Protein AF-A0A0L8I1D0-F1 (afdb_monomer_lite)

Organism: Octopus bimaculoides (NCBI:txid37653)

Sequence (151 aa):
MEKRKQIVTKGGGQFIADPHHHHHHTAEEMKKNVARKTAVYRTFSTTTKKIEIAPIEAIEECLGEVRGLATFYTRGRKYGTVEIRFSSEEDAINHSTELIRTQEWVLCQICCQSESRQSAARDRRGMAGGSSHARNGGRWKDSEDNRNEGS

Secondary structure (DSSP, 8-state):
-----PPP------------------HHHHHHHHHHTEEEEEEEETTT-SB----HHHHHHHHTTGGGTEEEEEE-SSTTEEEEEESSHHHHHHHHSS-EE-SSEEEEE-----GGGTSTTTTTSS-------------------------

Foldseek 3Di:
DDDDDDDDDDPPDPPPPPPPPPPPQDPVNVVVQQVLQKWKWFKAWPVVRAGDADDPVVVVVLCVVVVVQFPDWDFDPPRNMIMTGGPDSVSNVVCLPDWRDDPTIITHTPPPPDPVVVVVVPPPPPPPPDDDDDDDDDDDDDDDDDDDDDD

Radius of gyration: 33.74 Å; chains: 1; bounding box: 49×53×133 Å

Structure (mmCIF, N/CA/C/O backbone):
data_AF-A0A0L8I1D0-F1
#
_entry.id   AF-A0A0L8I1D0-F1
#
loop_
_atom_site.group_PDB
_atom_site.id
_atom_site.type_symbol
_atom_site.label_atom_id
_atom_site.label_alt_id
_atom_site.label_comp_id
_atom_site.label_asym_id
_atom_site.label_entity_id
_atom_site.label_seq_id
_atom_site.pdbx_PDB_ins_code
_atom_site.Cartn_x
_atom_site.Cartn_y
_atom_site.Cartn_z
_atom_site.occupancy
_atom_site.B_iso_or_equiv
_atom_site.auth_seq_id
_atom_site.auth_comp_id
_atom_site.auth_asym_id
_atom_site.auth_atom_id
_atom_site.pdbx_PDB_model_num
ATOM 1 N N . MET A 1 1 ? 31.106 -12.244 -85.790 1.00 50.91 1 MET A N 1
ATOM 2 C CA . MET A 1 1 ? 31.113 -13.021 -84.531 1.00 50.91 1 MET A CA 1
ATOM 3 C C . MET A 1 1 ? 31.725 -12.144 -83.453 1.00 50.91 1 MET A C 1
ATOM 5 O O . MET A 1 1 ? 32.926 -11.935 -83.491 1.00 50.91 1 MET A O 1
ATOM 9 N N . GLU A 1 2 ? 30.926 -11.598 -82.537 1.00 55.88 2 GLU A N 1
ATOM 10 C CA . GLU A 1 2 ? 31.425 -10.758 -81.441 1.00 55.88 2 GLU A CA 1
ATOM 11 C C . GLU A 1 2 ? 30.699 -11.157 -80.150 1.00 55.88 2 GLU A C 1
ATOM 13 O O . GLU A 1 2 ? 29.482 -11.030 -80.033 1.00 55.88 2 GLU A O 1
ATOM 18 N N . LYS A 1 3 ? 31.443 -11.757 -79.213 1.00 58.19 3 LYS A N 1
ATOM 19 C CA . LYS A 1 3 ? 30.936 -12.264 -77.932 1.00 58.19 3 LYS A CA 1
ATOM 20 C C . LYS A 1 3 ? 30.995 -11.144 -76.896 1.00 58.19 3 LYS A C 1
ATOM 22 O O . LYS A 1 3 ? 32.076 -10.832 -76.404 1.00 58.19 3 LYS A O 1
ATOM 27 N N . ARG A 1 4 ? 29.846 -10.586 -76.507 1.00 63.06 4 ARG A N 1
ATOM 28 C CA . ARG A 1 4 ? 29.747 -9.699 -75.337 1.00 63.06 4 ARG A CA 1
ATOM 29 C C . ARG A 1 4 ? 29.373 -10.520 -74.103 1.00 63.06 4 ARG A C 1
ATOM 31 O O . ARG A 1 4 ? 28.265 -11.034 -73.999 1.00 63.06 4 ARG A O 1
ATOM 38 N N . LYS A 1 5 ? 30.333 -10.661 -73.186 1.00 61.22 5 LYS A N 1
ATOM 39 C CA . LYS A 1 5 ? 30.125 -11.197 -71.835 1.00 61.22 5 LYS A CA 1
ATOM 40 C C . LYS A 1 5 ? 29.340 -10.161 -71.026 1.00 61.22 5 LYS A C 1
ATOM 42 O O . LYS A 1 5 ? 29.853 -9.070 -70.795 1.00 61.22 5 LYS A O 1
ATOM 47 N N . GLN A 1 6 ? 28.120 -10.490 -70.607 1.00 67.19 6 GLN A N 1
ATOM 48 C CA . GLN A 1 6 ? 27.425 -9.714 -69.582 1.00 67.19 6 GLN A CA 1
ATOM 49 C C . GLN A 1 6 ? 27.939 -10.113 -68.198 1.00 67.19 6 GLN A C 1
ATOM 51 O O . GLN A 1 6 ? 28.135 -11.288 -67.891 1.00 67.19 6 GLN A O 1
ATOM 56 N N . ILE A 1 7 ? 28.214 -9.086 -67.405 1.00 59.66 7 ILE A N 1
ATOM 57 C CA . ILE A 1 7 ? 28.841 -9.136 -66.092 1.00 59.66 7 ILE A CA 1
ATOM 58 C C . ILE A 1 7 ? 27.713 -9.286 -65.071 1.00 59.66 7 ILE A C 1
ATOM 60 O O . ILE A 1 7 ? 26.782 -8.486 -65.046 1.00 59.66 7 ILE A O 1
ATOM 64 N N . VAL A 1 8 ? 27.786 -10.334 -64.255 1.00 54.81 8 VAL A N 1
ATOM 65 C CA . VAL A 1 8 ? 26.891 -10.570 -63.119 1.00 54.81 8 VAL A CA 1
ATOM 66 C C . VAL A 1 8 ? 27.331 -9.676 -61.962 1.00 54.81 8 VAL A C 1
ATOM 68 O O . VAL A 1 8 ? 28.411 -9.876 -61.411 1.00 54.81 8 VAL A O 1
ATOM 71 N N . THR A 1 9 ? 26.488 -8.736 -61.545 1.00 54.56 9 THR A N 1
ATOM 72 C CA . THR A 1 9 ? 26.612 -8.039 -60.258 1.00 54.56 9 THR A CA 1
ATOM 73 C C . THR A 1 9 ? 25.552 -8.578 -59.303 1.00 54.56 9 THR A C 1
ATOM 75 O O . THR A 1 9 ? 24.390 -8.183 -59.327 1.00 54.56 9 THR A O 1
ATOM 78 N N . LYS A 1 10 ? 25.958 -9.530 -58.453 1.00 55.31 10 LYS A N 1
ATOM 79 C CA . LYS A 1 10 ? 25.182 -9.924 -57.272 1.00 55.31 10 LYS A CA 1
ATOM 80 C C . LYS A 1 10 ? 25.241 -8.764 -56.279 1.00 55.31 10 LYS A C 1
ATOM 82 O O . LYS A 1 10 ? 26.313 -8.466 -55.759 1.00 55.31 10 LYS A O 1
ATOM 87 N N . GLY A 1 11 ? 24.107 -8.106 -56.047 1.00 57.62 11 GLY A N 1
ATOM 88 C CA . GLY A 1 11 ? 23.955 -7.096 -55.004 1.00 57.62 11 GLY A CA 1
ATOM 89 C C . GLY A 1 11 ? 24.237 -7.708 -53.635 1.00 57.62 11 GLY A C 1
ATOM 90 O O . GLY A 1 11 ? 23.393 -8.399 -53.071 1.00 57.62 11 GLY A O 1
ATOM 91 N N . GLY A 1 12 ? 25.449 -7.484 -53.128 1.00 59.31 12 GLY A N 1
ATOM 92 C CA . GLY A 1 12 ? 25.845 -7.796 -51.762 1.00 59.31 12 GLY A CA 1
ATOM 93 C C . GLY A 1 12 ? 25.211 -6.795 -50.806 1.00 59.31 12 GLY A C 1
ATOM 94 O O . GLY A 1 12 ? 25.850 -5.826 -50.412 1.00 59.31 12 GLY A O 1
ATOM 95 N N . GLY A 1 13 ? 23.942 -7.018 -50.463 1.00 60.56 13 GLY A N 1
ATOM 96 C CA . GLY A 1 13 ? 23.318 -6.373 -49.315 1.00 60.56 13 GLY A CA 1
ATOM 97 C C . GLY A 1 13 ? 23.971 -6.908 -48.046 1.00 60.56 13 GLY A C 1
ATOM 98 O O . GLY A 1 13 ? 23.829 -8.085 -47.718 1.00 60.56 13 GLY A O 1
ATOM 99 N N . GLN A 1 14 ? 24.730 -6.058 -47.362 1.00 60.91 14 GLN A N 1
ATOM 100 C CA . GLN A 1 14 ? 25.330 -6.368 -46.072 1.00 60.91 14 GLN A CA 1
ATOM 101 C C . GLN A 1 14 ? 24.210 -6.397 -45.023 1.00 60.91 14 GLN A C 1
ATOM 103 O O . GLN A 1 14 ? 23.800 -5.363 -44.507 1.00 60.91 14 GLN A O 1
ATOM 108 N N . PHE A 1 15 ? 23.668 -7.587 -44.752 1.00 54.75 15 PHE A N 1
ATOM 109 C CA . PHE A 1 15 ? 22.784 -7.814 -43.613 1.00 54.75 15 PHE A CA 1
ATOM 110 C C . PHE A 1 15 ? 23.626 -7.706 -42.341 1.00 54.75 15 PHE A C 1
ATOM 112 O O . PHE A 1 15 ? 24.370 -8.622 -41.994 1.00 54.75 15 PHE A O 1
ATOM 119 N N . ILE A 1 16 ? 23.535 -6.564 -41.665 1.00 62.56 16 ILE A N 1
ATOM 120 C CA . ILE A 1 16 ? 23.986 -6.441 -40.283 1.00 62.56 16 ILE A CA 1
ATOM 121 C C . ILE A 1 16 ? 22.969 -7.239 -39.469 1.00 62.56 16 ILE A C 1
ATOM 123 O O . ILE A 1 16 ? 21.829 -6.815 -39.308 1.00 62.56 16 ILE A O 1
ATOM 127 N N . ALA A 1 17 ? 23.344 -8.451 -39.059 1.00 59.97 17 ALA A N 1
ATOM 128 C CA . ALA A 1 17 ? 22.550 -9.224 -38.119 1.00 59.97 17 ALA A CA 1
ATOM 129 C C . ALA A 1 17 ? 22.500 -8.429 -36.812 1.00 59.97 17 ALA A C 1
ATOM 131 O O . ALA A 1 17 ? 23.517 -8.306 -36.129 1.00 59.97 17 ALA A O 1
ATOM 132 N N . ASP A 1 18 ? 21.339 -7.841 -36.525 1.00 64.00 18 ASP A N 1
ATOM 133 C CA . ASP A 1 18 ? 21.066 -7.141 -35.277 1.00 64.00 18 ASP A CA 1
ATOM 134 C C . ASP A 1 18 ? 21.331 -8.135 -34.134 1.00 64.00 18 ASP A C 1
ATOM 136 O O . ASP A 1 18 ? 20.678 -9.187 -34.074 1.00 64.00 18 ASP A O 1
ATOM 140 N N . PRO A 1 19 ? 22.358 -7.915 -33.292 1.00 68.25 19 PRO A N 1
ATOM 141 C CA . PRO A 1 19 ? 22.671 -8.844 -32.228 1.00 68.25 19 PRO A CA 1
ATOM 142 C C . PRO A 1 19 ? 21.503 -8.807 -31.251 1.00 68.25 19 PRO A C 1
ATOM 144 O O . PRO A 1 19 ? 21.330 -7.832 -30.520 1.00 68.25 19 PRO A O 1
ATOM 147 N N . HIS A 1 20 ? 20.699 -9.872 -31.260 1.00 60.94 20 HIS A N 1
ATOM 148 C CA . HIS A 1 20 ? 19.636 -10.116 -30.297 1.00 60.94 20 HIS A CA 1
ATOM 149 C C . HIS A 1 20 ? 20.235 -10.072 -28.885 1.00 60.94 20 HIS A C 1
ATOM 151 O O . HIS A 1 20 ? 20.698 -11.080 -28.347 1.00 60.94 20 HIS A O 1
ATOM 157 N N . HIS A 1 21 ? 20.250 -8.881 -28.285 1.00 60.19 21 HIS A N 1
ATOM 158 C CA . HIS A 1 21 ? 20.575 -8.675 -26.886 1.00 60.19 21 HIS A CA 1
ATOM 159 C C . HIS A 1 21 ? 19.456 -9.323 -26.078 1.00 60.19 21 HIS A C 1
ATOM 161 O O . HIS A 1 21 ? 18.432 -8.706 -25.781 1.00 60.19 21 HIS A O 1
ATOM 167 N N . HIS A 1 22 ? 19.651 -10.591 -25.722 1.00 59.28 22 HIS A N 1
ATOM 168 C CA . HIS A 1 22 ? 18.933 -11.200 -24.619 1.00 59.28 22 HIS A CA 1
ATOM 169 C C . HIS A 1 22 ? 19.276 -10.389 -23.367 1.00 59.28 22 HIS A C 1
ATOM 171 O O . HIS A 1 22 ? 20.322 -10.591 -22.752 1.00 59.28 22 HIS A O 1
ATOM 177 N N . HIS A 1 23 ? 18.412 -9.433 -23.022 1.00 62.72 23 HIS A N 1
ATOM 178 C CA . HIS A 1 23 ? 18.453 -8.750 -21.738 1.00 62.72 23 HIS A CA 1
ATOM 179 C C . HIS A 1 23 ? 18.217 -9.803 -20.655 1.00 62.72 23 HIS A C 1
ATOM 181 O O . HIS A 1 23 ? 17.085 -10.150 -20.317 1.00 62.72 23 HIS A O 1
ATOM 187 N N . HIS A 1 24 ? 19.310 -10.355 -20.135 1.00 65.88 24 HIS A N 1
ATOM 188 C CA . HIS A 1 24 ? 19.301 -11.078 -18.879 1.00 65.88 24 HIS A CA 1
ATOM 189 C C . HIS A 1 24 ? 18.964 -10.065 -17.787 1.00 65.88 24 HIS A C 1
ATOM 191 O O . HIS A 1 24 ? 19.851 -9.407 -17.252 1.00 65.88 24 HIS A O 1
ATOM 197 N N . HIS A 1 25 ? 17.677 -9.924 -17.467 1.00 74.94 25 HIS A N 1
ATOM 198 C CA . HIS A 1 25 ? 17.281 -9.179 -16.282 1.00 74.94 25 HIS A CA 1
ATOM 199 C C . HIS A 1 25 ? 17.846 -9.890 -15.058 1.00 74.94 25 HIS A C 1
ATOM 201 O O . HIS A 1 25 ? 17.518 -11.042 -14.761 1.00 74.94 25 HIS A O 1
ATOM 207 N N . THR A 1 26 ? 18.726 -9.195 -14.355 1.00 85.25 26 THR A N 1
ATOM 208 C CA . THR A 1 26 ? 19.289 -9.673 -13.099 1.00 85.25 26 THR A CA 1
ATOM 209 C C . THR A 1 26 ? 18.198 -9.727 -12.025 1.00 85.25 26 THR A C 1
ATOM 211 O O . THR A 1 26 ? 17.205 -8.994 -12.061 1.00 85.25 26 THR A O 1
ATOM 214 N N . ALA A 1 27 ? 18.370 -10.587 -11.017 1.00 87.88 27 ALA A N 1
ATOM 215 C CA . ALA A 1 27 ? 17.416 -10.692 -9.908 1.00 87.88 27 ALA A CA 1
ATOM 216 C C . ALA A 1 27 ? 17.220 -9.354 -9.163 1.00 87.88 27 ALA A C 1
ATOM 218 O O . ALA A 1 27 ? 16.159 -9.099 -8.589 1.00 87.88 27 ALA A O 1
ATOM 219 N N . GLU A 1 28 ? 18.232 -8.485 -9.174 1.00 88.81 28 GLU A N 1
ATOM 220 C CA . GLU A 1 28 ? 18.168 -7.152 -8.576 1.00 88.81 28 GLU A CA 1
ATOM 221 C C . GLU A 1 28 ? 17.246 -6.203 -9.348 1.00 88.81 28 GLU A C 1
ATOM 223 O O . GLU A 1 28 ? 16.479 -5.458 -8.734 1.00 88.81 28 GLU A O 1
ATOM 228 N N . GLU A 1 29 ? 17.258 -6.256 -10.679 1.00 87.31 29 GLU A N 1
ATOM 229 C CA . GLU A 1 29 ? 16.350 -5.464 -11.513 1.00 87.31 29 GLU A CA 1
ATOM 230 C C . GLU A 1 29 ? 14.893 -5.872 -11.305 1.00 87.31 29 GLU A C 1
ATOM 232 O O . GLU A 1 29 ? 14.025 -5.009 -11.167 1.00 87.31 29 GLU A O 1
ATOM 237 N N . MET A 1 30 ? 14.621 -7.176 -11.188 1.00 88.12 30 MET A N 1
ATOM 238 C CA . MET A 1 30 ? 13.267 -7.665 -10.915 1.00 88.12 30 MET A CA 1
ATOM 239 C C . MET A 1 30 ? 12.742 -7.152 -9.569 1.00 88.12 30 MET A C 1
ATOM 241 O O . MET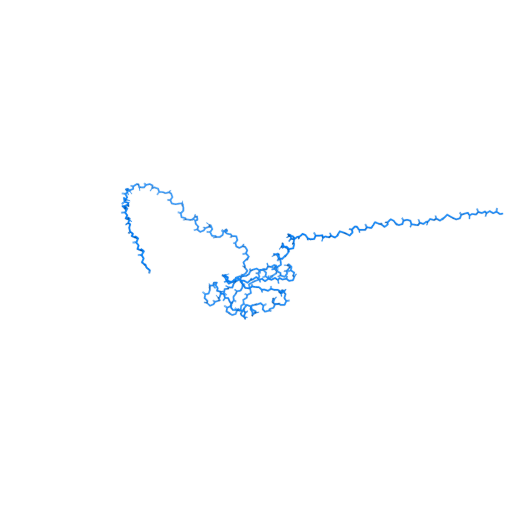 A 1 30 ? 11.601 -6.699 -9.485 1.00 88.12 30 MET A O 1
ATOM 245 N N . LYS A 1 31 ? 13.580 -7.151 -8.522 1.00 89.31 31 LYS A N 1
ATOM 246 C CA . LYS A 1 31 ? 13.208 -6.608 -7.204 1.00 89.31 31 LYS A CA 1
ATOM 247 C C . LYS A 1 31 ? 12.882 -5.118 -7.269 1.00 89.31 31 LYS A C 1
ATOM 249 O O . LYS A 1 31 ? 11.867 -4.696 -6.720 1.00 89.31 31 LYS A O 1
ATOM 254 N N . LYS A 1 32 ? 13.715 -4.329 -7.955 1.00 89.38 32 LYS A N 1
ATOM 255 C CA . LYS A 1 32 ? 13.482 -2.886 -8.135 1.00 89.38 32 LYS A CA 1
ATOM 256 C C . LYS A 1 32 ? 12.199 -2.622 -8.917 1.00 89.38 32 LYS A C 1
ATOM 258 O O . LYS A 1 32 ? 11.432 -1.745 -8.538 1.00 89.38 32 LYS A O 1
ATOM 263 N N . ASN A 1 33 ? 11.936 -3.406 -9.959 1.00 89.00 33 ASN A N 1
ATOM 264 C CA . ASN A 1 33 ? 10.716 -3.288 -10.750 1.00 89.00 33 ASN A CA 1
ATOM 265 C C . ASN A 1 33 ? 9.462 -3.575 -9.906 1.00 89.00 33 ASN A C 1
ATOM 267 O O . ASN A 1 33 ? 8.523 -2.787 -9.903 1.00 89.00 33 ASN A O 1
ATOM 271 N N . VAL A 1 34 ? 9.473 -4.650 -9.108 1.00 90.50 34 VAL A N 1
ATOM 272 C CA . VAL A 1 34 ? 8.362 -4.949 -8.187 1.00 90.50 34 VAL A CA 1
ATOM 273 C C . VAL A 1 34 ? 8.170 -3.821 -7.176 1.00 90.50 34 VAL A C 1
ATOM 275 O O . VAL A 1 34 ? 7.036 -3.413 -6.946 1.00 90.50 34 VAL A O 1
ATOM 278 N N . ALA A 1 35 ? 9.251 -3.282 -6.607 1.00 90.44 35 ALA A N 1
ATOM 279 C CA . ALA A 1 35 ? 9.164 -2.177 -5.657 1.00 90.44 35 ALA A CA 1
ATOM 280 C C . ALA A 1 35 ? 8.532 -0.918 -6.278 1.00 90.44 35 ALA A C 1
ATOM 282 O O . ALA A 1 35 ? 7.674 -0.311 -5.651 1.00 90.44 35 ALA A O 1
ATOM 283 N N . ARG A 1 36 ? 8.886 -0.566 -7.523 1.00 91.88 36 ARG A N 1
ATOM 284 C CA . ARG A 1 36 ? 8.308 0.588 -8.245 1.00 91.88 36 ARG A CA 1
ATOM 285 C C . ARG A 1 36 ? 6.821 0.418 -8.555 1.00 91.88 36 ARG A C 1
ATOM 287 O O . ARG A 1 36 ? 6.077 1.387 -8.543 1.00 91.88 36 ARG A O 1
ATOM 294 N N . LYS A 1 37 ? 6.387 -0.820 -8.789 1.00 94.94 37 LYS A N 1
ATOM 295 C CA . LYS A 1 37 ? 4.982 -1.177 -9.031 1.00 94.94 37 LYS A CA 1
ATOM 296 C C . LYS A 1 37 ? 4.181 -1.438 -7.754 1.00 94.94 37 LYS A C 1
ATOM 298 O O . LYS A 1 37 ? 3.014 -1.816 -7.837 1.00 94.94 37 LYS A O 1
ATOM 303 N N . THR A 1 38 ? 4.796 -1.315 -6.578 1.00 93.88 38 THR A N 1
ATOM 304 C CA . THR A 1 38 ? 4.132 -1.571 -5.297 1.00 93.88 38 THR A CA 1
ATOM 305 C C . THR A 1 38 ? 3.897 -0.256 -4.571 1.00 93.88 38 THR A C 1
ATOM 307 O O . THR A 1 38 ? 4.845 0.467 -4.279 1.00 93.88 38 THR A O 1
ATOM 310 N N . ALA A 1 39 ? 2.650 0.023 -4.205 1.00 92.50 39 ALA A N 1
ATOM 311 C CA . ALA A 1 39 ? 2.326 1.100 -3.281 1.00 92.50 39 ALA A CA 1
ATOM 312 C C . ALA A 1 39 ? 1.928 0.518 -1.923 1.00 92.50 39 ALA A C 1
ATOM 314 O O . ALA A 1 39 ? 1.195 -0.468 -1.831 1.00 92.50 39 ALA A O 1
ATOM 315 N N . VAL A 1 40 ? 2.434 1.129 -0.854 1.00 92.75 40 VAL A N 1
ATOM 316 C CA . VAL A 1 40 ? 2.141 0.721 0.521 1.00 92.75 40 VAL A CA 1
ATOM 317 C C . VAL A 1 40 ? 1.277 1.784 1.175 1.00 92.75 40 VAL A C 1
ATOM 319 O O . VAL A 1 40 ? 1.646 2.956 1.207 1.00 92.75 40 VAL A O 1
ATOM 322 N N . TYR A 1 41 ? 0.152 1.369 1.739 1.00 93.69 41 TYR A N 1
ATOM 323 C CA . TYR A 1 41 ? -0.811 2.223 2.421 1.00 93.69 41 TYR A CA 1
ATOM 324 C C . TYR A 1 41 ? -0.900 1.858 3.899 1.00 93.69 41 TYR A C 1
ATOM 326 O O . TYR A 1 41 ? -0.623 0.728 4.299 1.00 93.69 41 TYR A O 1
ATOM 334 N N . ARG A 1 42 ? -1.305 2.825 4.720 1.00 94.38 42 ARG A N 1
ATOM 335 C CA . ARG A 1 42 ? -1.786 2.620 6.089 1.00 94.38 42 ARG A CA 1
ATOM 336 C C . ARG A 1 42 ? -3.288 2.839 6.124 1.00 94.38 42 ARG A C 1
ATOM 338 O O . ARG A 1 42 ? -3.778 3.820 5.568 1.00 94.38 42 ARG A O 1
ATOM 345 N N . THR A 1 43 ? -3.990 1.954 6.814 1.00 95.12 43 THR A N 1
ATOM 346 C CA . THR A 1 43 ? -5.417 2.071 7.093 1.00 95.12 43 THR A CA 1
ATOM 347 C C . THR A 1 43 ? -5.642 2.986 8.293 1.00 95.12 43 THR A C 1
ATOM 349 O O . THR A 1 43 ? -5.064 2.798 9.367 1.00 95.12 43 THR A O 1
ATOM 352 N N . PHE A 1 44 ? -6.503 3.979 8.113 1.00 94.75 44 PHE A N 1
ATOM 353 C CA . PHE A 1 44 ? -6.974 4.883 9.154 1.00 94.75 44 PHE A CA 1
ATOM 354 C C . PHE A 1 44 ? -8.485 4.750 9.292 1.00 94.75 44 PHE A C 1
ATOM 356 O O . PHE A 1 44 ? -9.196 4.784 8.291 1.00 94.75 44 PHE A O 1
ATOM 363 N N . SER A 1 45 ? -8.969 4.640 10.525 1.00 95.31 45 SER A N 1
ATOM 364 C CA . SER A 1 45 ? -10.402 4.709 10.816 1.00 95.31 45 SER A CA 1
ATOM 365 C C . SER A 1 45 ? -10.845 6.171 10.840 1.00 95.31 45 SER A C 1
ATOM 367 O O . SER A 1 45 ? -10.234 6.999 11.526 1.00 95.31 45 SER A O 1
ATOM 369 N N . THR A 1 46 ? -11.897 6.515 10.096 1.00 94.88 46 THR A N 1
ATOM 370 C CA . THR A 1 46 ? -12.470 7.875 10.095 1.00 94.88 46 THR A CA 1
ATOM 371 C C . THR A 1 46 ? -13.120 8.197 11.440 1.00 94.88 46 THR A C 1
ATOM 373 O O . THR A 1 46 ? -13.025 9.332 11.917 1.00 94.88 46 THR A O 1
ATOM 376 N N . THR A 1 47 ? -13.701 7.182 12.085 1.00 95.62 47 THR A N 1
ATOM 377 C CA . THR A 1 47 ? -14.394 7.275 13.373 1.00 95.62 47 THR A CA 1
ATOM 378 C C . THR A 1 47 ? -13.427 7.565 14.516 1.00 95.62 47 THR A C 1
ATOM 380 O O . THR A 1 47 ? -13.629 8.508 15.282 1.00 95.62 47 THR A O 1
ATOM 383 N N . THR A 1 48 ? -12.348 6.784 14.637 1.00 95.00 48 THR A N 1
ATOM 384 C CA . THR A 1 48 ? -11.394 6.918 15.755 1.00 95.00 48 THR A CA 1
ATOM 385 C C . THR A 1 48 ? -10.244 7.872 15.444 1.00 95.00 48 THR A C 1
ATOM 387 O O . THR A 1 48 ? -9.542 8.305 16.362 1.00 95.00 48 THR A O 1
ATOM 390 N N . LYS A 1 49 ? -10.040 8.204 14.160 1.00 92.69 49 LYS A N 1
ATOM 391 C CA . LYS A 1 49 ? -8.907 8.987 13.641 1.00 92.69 49 LYS A CA 1
ATOM 392 C C . LYS A 1 49 ? -7.546 8.380 14.005 1.00 92.69 49 LYS A C 1
ATOM 394 O O . LYS A 1 49 ? -6.556 9.101 14.140 1.00 92.69 49 LYS A O 1
ATOM 399 N N . LYS A 1 50 ? -7.486 7.057 14.188 1.00 93.00 50 LYS A N 1
ATOM 400 C CA . LYS A 1 50 ? -6.271 6.301 14.522 1.00 93.00 50 LYS A CA 1
ATOM 401 C C . LYS A 1 50 ? -5.964 5.254 13.454 1.00 93.00 50 LYS A C 1
ATOM 403 O O . LYS A 1 50 ? -6.818 4.885 12.650 1.00 93.00 50 LYS A O 1
ATOM 408 N N . ILE A 1 51 ? -4.712 4.798 13.454 1.00 93.19 51 ILE A N 1
ATOM 409 C CA . ILE A 1 51 ? -4.270 3.668 12.635 1.00 93.19 51 ILE A CA 1
ATOM 410 C C . ILE A 1 51 ? -4.817 2.397 13.276 1.00 93.19 51 ILE A C 1
ATOM 412 O O . ILE A 1 51 ? -4.452 2.067 14.405 1.00 93.19 51 ILE A O 1
ATOM 416 N N . GLU A 1 52 ? -5.669 1.691 12.548 1.00 93.88 52 GLU A N 1
ATOM 417 C CA . GLU A 1 52 ? -6.303 0.449 12.987 1.00 93.88 52 GLU A CA 1
ATOM 418 C C . GLU A 1 52 ? -6.253 -0.575 11.858 1.00 93.88 52 GLU A C 1
ATOM 420 O O . GLU A 1 52 ? -6.150 -0.207 10.690 1.00 93.88 52 GLU A O 1
ATOM 425 N N . ILE A 1 53 ? -6.291 -1.866 12.191 1.00 94.19 53 ILE A N 1
ATOM 426 C CA . ILE A 1 53 ? -6.279 -2.936 11.189 1.00 94.19 53 ILE A CA 1
ATOM 427 C C . ILE A 1 53 ? -7.688 -3.057 10.607 1.00 94.19 53 ILE A C 1
ATOM 429 O O . ILE A 1 53 ? -8.589 -3.552 11.281 1.00 94.19 53 ILE A O 1
ATOM 433 N N . ALA A 1 54 ? -7.860 -2.640 9.353 1.00 93.88 54 ALA A N 1
ATOM 434 C CA . ALA A 1 54 ? -9.134 -2.778 8.660 1.00 93.88 54 ALA A CA 1
ATOM 435 C C . ALA A 1 54 ? -9.463 -4.260 8.356 1.00 93.88 54 ALA A C 1
ATOM 437 O O . ALA A 1 54 ? -8.552 -5.066 8.076 1.00 93.88 54 ALA A O 1
ATOM 438 N N . PRO A 1 55 ? -10.753 -4.648 8.401 1.00 94.25 55 PRO A N 1
ATOM 439 C CA . PRO A 1 55 ? -11.199 -5.935 7.882 1.00 94.25 55 PRO A CA 1
ATOM 440 C C . PRO A 1 55 ? -10.991 -5.998 6.363 1.00 94.25 55 PRO A C 1
ATOM 442 O O . PRO A 1 55 ? -10.880 -4.974 5.693 1.00 94.25 55 PRO A O 1
ATOM 445 N N . ILE A 1 56 ? -10.907 -7.214 5.817 1.00 92.44 56 ILE A N 1
ATOM 446 C CA . ILE A 1 56 ? -10.622 -7.420 4.386 1.00 92.44 56 ILE A CA 1
ATOM 447 C C . ILE A 1 56 ? -11.725 -6.806 3.520 1.00 92.44 56 ILE A C 1
ATOM 449 O O . ILE A 1 56 ? -11.408 -6.133 2.548 1.00 92.44 56 ILE A O 1
ATOM 453 N N . GLU A 1 57 ? -12.985 -6.962 3.925 1.00 94.50 57 GLU A N 1
ATOM 454 C CA . GLU A 1 57 ? -14.151 -6.422 3.215 1.00 94.50 57 GLU A CA 1
ATOM 455 C C . GLU A 1 57 ? -14.073 -4.896 3.078 1.00 94.50 57 GLU A C 1
ATOM 457 O O . GLU A 1 57 ? -14.275 -4.360 1.994 1.00 94.50 57 GLU A O 1
ATOM 462 N N . ALA A 1 58 ? -13.673 -4.195 4.144 1.00 94.69 58 ALA A N 1
ATOM 463 C CA . ALA A 1 58 ? -13.489 -2.746 4.097 1.00 94.69 58 ALA A CA 1
ATOM 464 C C . ALA A 1 58 ? -12.320 -2.333 3.193 1.00 94.69 58 ALA A C 1
ATOM 466 O O . ALA A 1 58 ? -12.394 -1.309 2.522 1.00 94.69 58 ALA A O 1
ATOM 467 N N . ILE A 1 59 ? -11.238 -3.121 3.150 1.00 93.75 59 ILE A N 1
ATOM 468 C CA . ILE A 1 59 ? -10.121 -2.863 2.230 1.00 93.75 59 ILE A CA 1
ATOM 469 C C . ILE A 1 59 ? -10.585 -3.051 0.783 1.00 93.75 59 ILE A C 1
ATOM 471 O O . ILE A 1 59 ? -10.263 -2.221 -0.059 1.00 93.75 59 ILE A O 1
ATOM 475 N N . GLU A 1 60 ? -11.344 -4.105 0.483 1.00 93.75 60 GLU A N 1
ATOM 476 C CA . GLU A 1 60 ? -11.900 -4.326 -0.856 1.00 93.75 60 GLU A CA 1
ATOM 477 C C . GLU A 1 60 ? -12.872 -3.216 -1.267 1.00 93.75 60 GLU A C 1
ATOM 479 O O . GLU A 1 60 ? -12.818 -2.767 -2.412 1.00 93.75 60 GLU A O 1
ATOM 484 N N . GLU A 1 61 ? -13.703 -2.734 -0.340 1.00 94.62 61 GLU A N 1
ATOM 485 C CA . GLU A 1 61 ? -14.583 -1.586 -0.569 1.00 94.62 61 GLU A CA 1
ATOM 486 C C . GLU A 1 61 ? -13.779 -0.315 -0.864 1.00 94.62 61 GLU A C 1
ATOM 488 O O . GLU A 1 61 ? -14.068 0.372 -1.843 1.00 94.62 61 GLU A O 1
ATOM 493 N N . CYS A 1 62 ? -12.729 -0.030 -0.080 1.00 93.38 62 CYS A N 1
ATOM 494 C CA . CYS A 1 62 ? -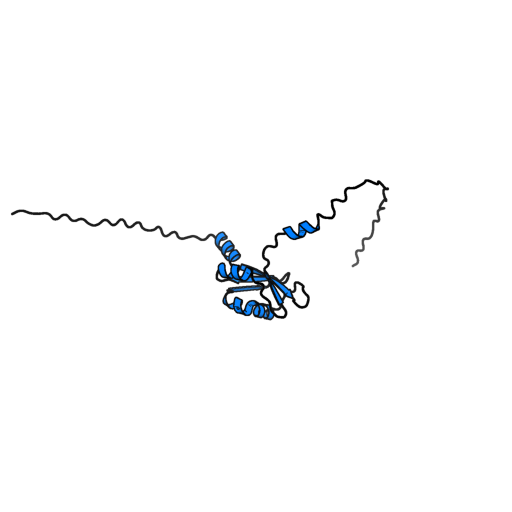11.824 1.082 -0.367 1.00 93.38 62 CYS A CA 1
ATOM 495 C C . CYS A 1 62 ? -11.212 0.944 -1.759 1.00 93.38 62 CYS A C 1
ATOM 497 O O . CYS A 1 62 ? -11.150 1.917 -2.502 1.00 93.38 62 CYS A O 1
ATOM 499 N N . LEU A 1 63 ? -10.759 -0.256 -2.119 1.00 92.50 63 LEU A N 1
ATOM 500 C CA . LEU A 1 63 ? -10.092 -0.472 -3.393 1.00 92.50 63 LEU A CA 1
ATOM 501 C C . LEU A 1 63 ? -11.019 -0.375 -4.592 1.00 92.50 63 LEU A C 1
ATOM 503 O O . LEU A 1 63 ? -10.486 -0.113 -5.660 1.00 92.50 63 LEU A O 1
ATOM 507 N N . GLY A 1 64 ? -12.336 -0.546 -4.438 1.00 92.38 64 GLY A N 1
ATOM 508 C CA . GLY A 1 64 ? -13.367 -0.248 -5.439 1.00 92.38 64 GLY A CA 1
ATOM 509 C C . GLY A 1 64 ? -12.884 -0.300 -6.894 1.00 92.38 64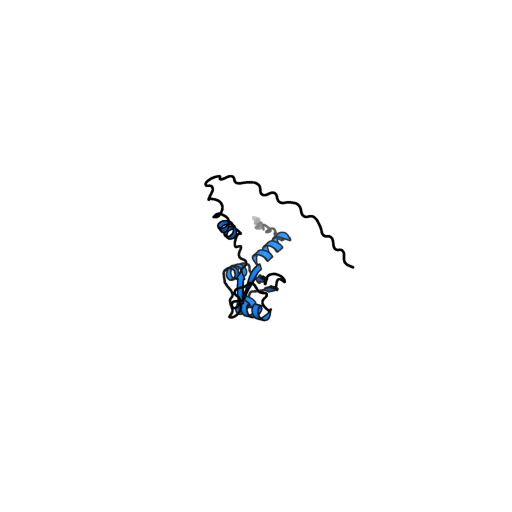 GLY A C 1
ATOM 510 O O . GLY A 1 64 ? -12.683 -1.374 -7.459 1.00 92.38 64 GLY A O 1
ATOM 511 N N . GLU A 1 65 ? -12.653 0.878 -7.477 1.00 86.06 65 GLU A N 1
ATOM 512 C CA . GLU A 1 65 ? -12.217 1.078 -8.869 1.00 86.06 65 GLU A CA 1
ATOM 513 C C . GLU A 1 65 ? -10.757 0.655 -9.125 1.00 86.06 65 GLU A C 1
ATOM 515 O O . GLU A 1 65 ? -10.426 0.097 -10.171 1.00 86.06 65 GLU A O 1
ATOM 520 N N . VAL A 1 66 ? -9.886 0.843 -8.135 1.00 89.00 66 VAL A N 1
ATOM 521 C CA . VAL A 1 66 ? -8.460 0.478 -8.159 1.00 89.00 66 VAL A CA 1
ATOM 522 C C . VAL A 1 66 ? -8.262 -1.041 -8.172 1.00 89.00 66 VAL A C 1
ATOM 524 O O . VAL A 1 66 ? -7.249 -1.537 -8.668 1.00 89.00 66 VAL A O 1
ATOM 527 N N . ARG A 1 67 ? -9.240 -1.815 -7.681 1.00 88.88 67 ARG A N 1
ATOM 528 C CA . ARG A 1 67 ? -9.192 -3.285 -7.668 1.00 88.88 67 ARG A CA 1
ATOM 529 C C . ARG A 1 67 ? -8.969 -3.876 -9.062 1.00 88.88 67 ARG A C 1
ATOM 531 O O . ARG A 1 67 ? -8.299 -4.895 -9.168 1.00 88.88 67 ARG A O 1
ATOM 538 N N . GLY A 1 68 ? -9.499 -3.247 -10.114 1.00 90.75 68 GLY A N 1
ATOM 539 C CA . GLY A 1 68 ? -9.300 -3.703 -11.495 1.00 90.75 68 GLY A CA 1
ATOM 540 C C . GLY A 1 68 ? -7.866 -3.522 -12.008 1.00 90.75 68 GLY A C 1
ATOM 541 O O . GLY A 1 68 ? -7.445 -4.232 -12.917 1.00 90.75 68 GLY A O 1
ATOM 542 N N . LEU A 1 69 ? -7.112 -2.597 -11.410 1.00 91.06 69 LEU A N 1
ATOM 543 C CA . LEU A 1 69 ? -5.733 -2.263 -11.780 1.00 91.06 69 LEU A CA 1
ATOM 544 C C . LEU A 1 69 ? -4.708 -2.981 -10.887 1.00 91.06 69 LEU A C 1
ATOM 546 O O . LEU A 1 69 ? -3.572 -3.251 -11.298 1.00 91.06 69 LEU A O 1
ATOM 550 N N . ALA A 1 70 ? -5.115 -3.309 -9.659 1.00 92.38 70 ALA A N 1
ATOM 551 C CA . ALA A 1 70 ? -4.323 -4.066 -8.707 1.00 92.38 70 ALA A CA 1
ATOM 552 C C . ALA A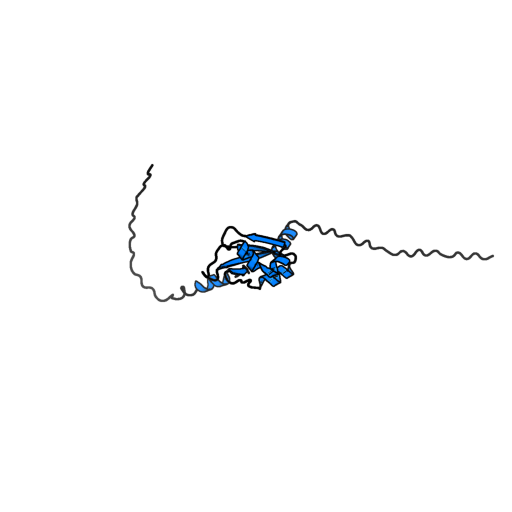 1 70 ? -4.250 -5.551 -9.099 1.00 92.38 70 ALA A C 1
ATOM 554 O O . ALA A 1 70 ? -5.253 -6.245 -9.233 1.00 92.38 70 ALA A O 1
ATOM 555 N N . THR A 1 71 ? -3.030 -6.069 -9.213 1.00 92.00 71 THR A N 1
ATOM 556 C CA . THR A 1 71 ? -2.770 -7.498 -9.469 1.00 92.00 71 THR A CA 1
ATOM 557 C C . THR A 1 71 ? -2.814 -8.330 -8.196 1.00 92.00 71 THR A C 1
ATOM 559 O O . THR A 1 71 ? -3.186 -9.501 -8.210 1.00 92.00 71 THR A O 1
ATOM 562 N N . PHE A 1 72 ? -2.386 -7.736 -7.085 1.00 91.88 72 PHE A N 1
ATOM 563 C CA . PHE A 1 72 ? -2.249 -8.409 -5.807 1.00 91.88 72 PHE A CA 1
ATOM 564 C C . PHE A 1 72 ? -2.256 -7.374 -4.692 1.00 91.88 72 PHE A C 1
ATOM 566 O O . PHE A 1 72 ? -1.634 -6.319 -4.821 1.00 91.88 72 PHE A O 1
ATOM 573 N N . TYR A 1 73 ? -2.890 -7.700 -3.573 1.00 92.50 73 TYR A N 1
ATOM 574 C CA . TYR A 1 73 ? -2.736 -6.936 -2.347 1.00 92.50 73 TYR A CA 1
ATOM 575 C C . TYR A 1 73 ? -2.539 -7.869 -1.157 1.00 92.50 73 TYR A C 1
ATOM 577 O O . TYR A 1 73 ? -3.064 -8.981 -1.112 1.00 92.50 73 TYR A O 1
ATOM 585 N N . THR A 1 74 ? -1.764 -7.412 -0.181 1.00 93.62 74 THR A N 1
ATOM 586 C CA . THR A 1 74 ? -1.544 -8.123 1.077 1.00 93.62 74 THR A CA 1
ATOM 587 C C . THR A 1 74 ? -1.698 -7.175 2.251 1.00 93.62 74 THR A C 1
ATOM 589 O O . THR A 1 74 ? -1.336 -6.000 2.185 1.00 93.62 74 THR A O 1
ATOM 592 N N . ARG A 1 75 ? -2.244 -7.694 3.349 1.00 93.81 75 ARG A N 1
ATOM 593 C CA . ARG A 1 75 ? -2.402 -6.952 4.595 1.00 93.81 75 ARG A CA 1
ATOM 594 C C . ARG A 1 75 ? -1.252 -7.292 5.533 1.00 93.81 75 ARG A C 1
ATOM 596 O O . ARG A 1 75 ? -1.075 -8.446 5.929 1.00 93.81 75 ARG A O 1
ATOM 603 N N . GLY A 1 76 ? -0.506 -6.278 5.945 1.00 89.31 76 GLY A N 1
ATOM 604 C CA . GLY A 1 76 ? 0.495 -6.404 6.988 1.00 89.31 76 GLY A CA 1
ATOM 605 C C . GLY A 1 76 ? -0.150 -6.754 8.326 1.00 89.31 76 GLY A C 1
ATOM 606 O O . GLY A 1 76 ? -1.164 -6.185 8.728 1.00 89.31 76 GLY A O 1
ATOM 607 N N . ARG A 1 77 ? 0.463 -7.689 9.059 1.00 81.38 77 ARG A N 1
ATOM 608 C CA . ARG A 1 77 ? -0.008 -8.093 10.398 1.00 81.38 77 ARG A CA 1
ATOM 609 C C . ARG A 1 77 ? 0.139 -6.986 11.443 1.00 81.38 77 ARG A C 1
ATOM 611 O O . ARG A 1 77 ? -0.506 -7.033 12.483 1.00 81.38 77 ARG A O 1
ATOM 618 N N . LYS A 1 78 ? 1.019 -6.017 11.189 1.00 78.81 78 LYS A N 1
ATOM 619 C CA . LYS A 1 78 ? 1.406 -4.971 12.133 1.00 78.81 78 LYS A CA 1
ATOM 620 C C . LYS A 1 78 ? 1.077 -3.610 11.524 1.00 78.81 78 LYS A C 1
ATOM 622 O O . LYS A 1 78 ? 1.404 -3.369 10.369 1.00 78.81 78 LYS A O 1
ATOM 627 N N . TYR A 1 79 ? 0.464 -2.730 12.315 1.00 80.25 79 TYR A N 1
ATOM 628 C CA . TYR A 1 79 ? 0.213 -1.320 11.972 1.00 80.25 79 TYR A CA 1
ATOM 629 C C . TYR A 1 79 ? -0.791 -1.039 10.842 1.00 80.25 79 TYR A C 1
ATOM 631 O O . TYR A 1 79 ? -0.747 0.050 10.277 1.00 80.25 79 TYR A O 1
ATOM 639 N N . GLY A 1 80 ? -1.680 -1.983 10.510 1.00 87.81 80 GLY A N 1
ATOM 640 C CA . GLY A 1 80 ? -2.723 -1.740 9.505 1.00 87.81 80 GLY A CA 1
ATOM 641 C C . GLY A 1 80 ? -2.145 -1.345 8.144 1.00 87.81 80 GLY A C 1
ATOM 642 O O . GLY A 1 80 ? -2.611 -0.403 7.515 1.00 87.81 80 GLY A O 1
ATOM 643 N N . THR A 1 81 ? -1.059 -1.987 7.714 1.00 93.62 81 THR A N 1
ATOM 644 C CA . THR A 1 81 ? -0.491 -1.703 6.395 1.00 93.62 81 THR A CA 1
ATOM 645 C C . THR A 1 81 ? -1.150 -2.565 5.328 1.00 93.62 81 THR A C 1
ATOM 647 O O . THR A 1 81 ? -1.498 -3.720 5.574 1.00 93.62 81 THR A O 1
ATOM 650 N N . VAL A 1 82 ? -1.305 -2.014 4.132 1.00 94.25 82 VAL A N 1
ATOM 651 C CA . VAL A 1 82 ? -1.793 -2.723 2.950 1.00 94.25 82 VAL A CA 1
ATOM 652 C C . VAL A 1 82 ? -0.797 -2.469 1.831 1.00 94.25 82 VAL A C 1
ATOM 654 O O . VAL A 1 82 ? -0.551 -1.322 1.470 1.00 94.25 82 VAL A O 1
ATOM 657 N N . GLU A 1 83 ? -0.181 -3.524 1.316 1.00 93.88 83 GLU A N 1
ATOM 658 C CA . GLU A 1 83 ? 0.706 -3.443 0.157 1.00 93.88 83 GLU A CA 1
ATOM 659 C C . GLU A 1 83 ? -0.084 -3.840 -1.078 1.00 93.88 83 GLU A C 1
ATOM 661 O O . GLU A 1 83 ? -0.715 -4.896 -1.088 1.00 93.88 83 GLU A O 1
ATOM 666 N N . ILE A 1 84 ? -0.044 -3.008 -2.110 1.00 94.19 84 ILE A N 1
ATOM 667 C CA . ILE A 1 84 ? -0.802 -3.186 -3.344 1.00 94.19 84 ILE A CA 1
ATOM 668 C C . ILE A 1 84 ? 0.181 -3.175 -4.501 1.00 94.19 84 ILE A C 1
ATOM 670 O O . ILE A 1 84 ? 0.974 -2.247 -4.642 1.00 94.19 84 ILE A O 1
ATOM 674 N N . ARG A 1 85 ? 0.135 -4.222 -5.320 1.00 95.12 85 ARG A N 1
ATOM 675 C CA . ARG A 1 85 ? 0.948 -4.372 -6.524 1.00 95.12 85 ARG A CA 1
ATOM 676 C C . ARG A 1 85 ? 0.108 -4.085 -7.750 1.00 95.12 85 ARG A C 1
ATOM 678 O O . ARG A 1 85 ? -0.899 -4.752 -7.985 1.00 95.12 85 ARG A O 1
ATOM 685 N N . PHE A 1 86 ? 0.572 -3.157 -8.562 1.00 95.12 86 PHE A N 1
ATOM 686 C CA . PHE A 1 86 ? -0.068 -2.774 -9.809 1.00 95.12 86 PHE A CA 1
ATOM 687 C C . PHE A 1 86 ? 0.554 -3.498 -10.999 1.00 95.12 86 PHE A C 1
ATOM 689 O O . PHE A 1 86 ? 1.694 -3.971 -10.946 1.00 95.12 86 PHE A O 1
ATOM 696 N N . SER A 1 87 ? -0.207 -3.574 -12.088 1.00 93.69 87 SER A N 1
ATOM 697 C CA . SER A 1 87 ? 0.277 -4.118 -13.361 1.00 93.69 87 SER A CA 1
ATOM 698 C C . SER A 1 87 ? 1.396 -3.245 -13.944 1.00 93.69 87 SER A C 1
ATOM 700 O O . SER A 1 87 ? 2.434 -3.755 -14.396 1.00 93.69 87 SER A O 1
ATOM 702 N N . SER A 1 88 ? 1.219 -1.926 -13.848 1.00 94.19 88 SER A N 1
ATOM 703 C CA . SER A 1 88 ? 2.112 -0.908 -14.400 1.00 94.19 88 SER A CA 1
ATOM 704 C C . SER A 1 88 ? 2.655 0.017 -13.314 1.00 94.19 88 SER A C 1
ATOM 706 O O . SER A 1 88 ? 2.045 0.212 -12.265 1.00 94.19 88 SER A O 1
ATOM 708 N N . GLU A 1 89 ? 3.830 0.592 -13.566 1.00 93.69 89 GLU A N 1
ATOM 709 C CA . GLU A 1 89 ? 4.416 1.592 -12.668 1.00 93.69 89 GLU A CA 1
ATOM 710 C C . GLU A 1 89 ? 3.602 2.892 -12.663 1.00 93.69 89 GLU A C 1
ATOM 712 O O . GLU A 1 89 ? 3.431 3.504 -11.615 1.00 93.69 89 GLU A O 1
ATOM 717 N N . GLU A 1 90 ? 3.055 3.283 -13.814 1.00 93.06 90 GLU A N 1
ATOM 718 C CA . GLU A 1 90 ? 2.228 4.486 -13.948 1.00 93.06 90 GLU A CA 1
ATOM 719 C C . GLU A 1 90 ? 0.975 4.413 -13.070 1.00 93.06 90 GLU A C 1
ATOM 721 O O . GLU A 1 90 ? 0.676 5.372 -12.366 1.00 93.06 90 GLU A O 1
ATOM 726 N N . ASP A 1 91 ? 0.305 3.257 -13.014 1.00 93.00 91 ASP A N 1
ATOM 727 C CA . ASP A 1 91 ? -0.844 3.041 -12.125 1.00 93.00 91 ASP A CA 1
ATOM 728 C C . ASP A 1 91 ? -0.441 3.180 -10.653 1.00 93.00 91 ASP A C 1
ATOM 730 O O . ASP A 1 91 ? -1.129 3.831 -9.867 1.00 93.00 91 ASP A O 1
ATOM 734 N N . ALA A 1 92 ? 0.714 2.614 -10.280 1.00 91.94 92 ALA A N 1
ATOM 735 C CA . ALA A 1 92 ? 1.233 2.731 -8.923 1.00 91.94 92 ALA A CA 1
ATOM 736 C C . ALA A 1 92 ? 1.518 4.194 -8.552 1.00 91.94 92 ALA A C 1
ATOM 738 O O . ALA A 1 92 ? 1.221 4.602 -7.431 1.00 91.94 92 ALA A O 1
ATOM 739 N N . ILE A 1 93 ? 2.060 4.988 -9.481 1.00 90.62 93 ILE A N 1
ATOM 740 C CA . ILE A 1 93 ? 2.330 6.417 -9.283 1.00 90.62 93 ILE A CA 1
ATOM 741 C C . ILE A 1 93 ? 1.026 7.216 -9.220 1.00 90.62 93 ILE A C 1
ATOM 743 O O . ILE A 1 93 ? 0.862 8.025 -8.311 1.00 90.62 93 ILE A O 1
ATOM 747 N N . ASN A 1 94 ? 0.078 6.983 -10.121 1.00 91.56 94 ASN A N 1
ATOM 748 C CA . ASN A 1 94 ? -1.183 7.724 -10.145 1.00 91.56 94 ASN A CA 1
ATOM 749 C C . ASN A 1 94 ? -1.999 7.490 -8.867 1.00 91.56 94 ASN A C 1
ATOM 751 O O . ASN A 1 94 ? -2.504 8.437 -8.276 1.00 91.56 94 ASN A O 1
ATOM 755 N N . HIS A 1 95 ? -2.040 6.253 -8.368 1.00 89.38 95 HIS A N 1
ATOM 756 C CA . HIS A 1 95 ? -2.745 5.939 -7.123 1.00 89.38 95 HIS A CA 1
ATOM 757 C C . HIS A 1 95 ? -1.920 6.205 -5.860 1.00 89.38 95 HIS A C 1
ATOM 759 O O . HIS A 1 95 ? -2.458 6.166 -4.751 1.00 89.38 95 HIS A O 1
ATOM 765 N N . SER A 1 96 ? -0.621 6.490 -5.990 1.00 84.44 96 SER A N 1
ATOM 766 C CA . SER A 1 96 ? 0.227 6.877 -4.857 1.00 84.44 96 SER A CA 1
ATOM 767 C C . SER A 1 96 ? -0.194 8.222 -4.260 1.00 84.44 96 SER A C 1
ATOM 769 O O . SER A 1 96 ? -0.200 8.407 -3.044 1.00 84.44 96 SER A O 1
ATOM 771 N N . THR A 1 97 ? -0.587 9.164 -5.112 1.00 82.31 97 THR A N 1
ATOM 772 C CA . THR A 1 97 ? -0.912 10.538 -4.720 1.00 82.31 97 THR A CA 1
ATOM 773 C C . THR A 1 97 ? -2.341 10.688 -4.210 1.00 82.31 97 THR A C 1
ATOM 775 O O . THR A 1 97 ? -2.655 11.677 -3.543 1.00 82.31 97 THR A O 1
ATOM 778 N N . GLU A 1 98 ? -3.201 9.714 -4.494 1.00 85.62 98 GLU A N 1
ATOM 779 C CA . GLU A 1 98 ? -4.617 9.765 -4.170 1.00 85.62 98 GLU A CA 1
ATOM 780 C C . GLU A 1 98 ? -4.918 9.141 -2.805 1.00 85.62 98 GLU A C 1
ATOM 782 O O . GLU A 1 98 ? -4.470 8.051 -2.446 1.00 85.62 98 GLU A O 1
ATOM 787 N N . LEU A 1 99 ? -5.728 9.855 -2.024 1.00 89.38 99 LEU A N 1
ATOM 788 C CA . LEU A 1 99 ? -6.311 9.337 -0.793 1.00 89.38 99 LEU A CA 1
ATOM 789 C C . LEU A 1 99 ? -7.565 8.543 -1.138 1.00 89.38 99 LEU A C 1
ATOM 791 O O . LEU A 1 99 ? -8.599 9.114 -1.484 1.00 89.38 99 LEU A O 1
ATOM 795 N N . ILE A 1 100 ? -7.477 7.229 -0.979 1.00 92.19 100 ILE A N 1
ATOM 796 C CA . ILE A 1 100 ? -8.610 6.333 -1.174 1.00 92.19 100 ILE A CA 1
ATOM 797 C C . ILE A 1 100 ? -9.414 6.319 0.128 1.00 92.19 100 ILE A C 1
ATOM 799 O O . ILE A 1 100 ? -8.905 5.925 1.180 1.00 92.19 100 ILE A O 1
ATOM 803 N N . ARG A 1 101 ? -10.662 6.788 0.082 1.00 93.38 101 ARG A N 1
ATOM 804 C CA . ARG A 1 101 ? -11.523 6.932 1.265 1.00 93.38 101 ARG A CA 1
ATOM 805 C C . ARG A 1 101 ? -12.886 6.290 1.050 1.00 93.38 101 ARG A C 1
ATOM 807 O O . ARG A 1 101 ? -13.487 6.451 -0.007 1.00 93.38 101 ARG A O 1
ATOM 814 N N . THR A 1 102 ? -13.390 5.650 2.093 1.00 94.06 102 THR A N 1
ATOM 815 C CA . THR A 1 102 ? -14.784 5.227 2.240 1.00 94.06 102 THR A CA 1
ATOM 816 C C . THR A 1 102 ? -15.411 5.968 3.420 1.00 94.06 102 THR A C 1
ATOM 818 O O . THR A 1 102 ? -14.826 6.913 3.960 1.00 94.06 102 THR A O 1
ATOM 821 N N . GLN A 1 103 ? -16.630 5.589 3.808 1.00 93.62 103 GLN A N 1
ATOM 822 C CA . GLN A 1 103 ? -17.314 6.210 4.945 1.00 93.62 103 GLN A CA 1
ATOM 823 C C . GLN A 1 103 ? -16.560 5.960 6.262 1.00 93.62 103 GLN A C 1
ATOM 825 O O . GLN A 1 103 ? -16.431 6.865 7.088 1.00 93.62 103 GLN A O 1
ATOM 830 N N . GLU A 1 104 ? -16.005 4.758 6.426 1.00 95.06 104 GLU A N 1
ATOM 831 C CA . GLU A 1 104 ? -15.395 4.305 7.682 1.00 95.06 104 GLU A CA 1
ATOM 832 C C . GLU A 1 104 ? -13.861 4.256 7.645 1.00 95.06 104 GLU A C 1
ATOM 834 O O . GLU A 1 104 ? -13.213 4.347 8.692 1.00 95.06 104 GLU A O 1
ATOM 839 N N . TRP A 1 105 ? -13.259 4.148 6.456 1.00 96.44 105 TRP A N 1
ATOM 840 C CA . TRP A 1 105 ? -11.827 3.891 6.316 1.00 96.44 105 TRP A CA 1
ATOM 841 C C . TRP A 1 105 ? -11.150 4.808 5.305 1.00 96.44 105 TRP A C 1
ATOM 843 O O . TRP A 1 105 ? -11.731 5.250 4.318 1.00 96.44 105 TRP A O 1
ATOM 853 N N . VAL A 1 106 ? -9.873 5.083 5.550 1.00 94.81 106 VAL A N 1
ATOM 854 C CA . VAL A 1 106 ? -9.000 5.827 4.642 1.00 94.81 106 VAL A CA 1
ATOM 855 C C . VAL A 1 106 ? -7.701 5.056 4.466 1.00 94.81 106 VAL A C 1
ATOM 857 O O . VAL A 1 106 ? -7.017 4.750 5.445 1.00 94.81 106 VAL A O 1
ATOM 860 N N . LEU A 1 107 ? -7.338 4.770 3.218 1.00 93.81 107 LEU A N 1
ATOM 861 C CA . LEU A 1 107 ? -6.015 4.285 2.853 1.00 93.81 107 LEU A CA 1
ATOM 862 C C . LEU A 1 107 ? -5.143 5.491 2.523 1.00 93.81 107 LEU A C 1
ATOM 864 O O . LEU A 1 107 ? -5.330 6.173 1.518 1.00 93.81 107 LEU A O 1
ATOM 868 N N . CYS A 1 108 ? -4.181 5.761 3.397 1.00 91.25 108 CYS A N 1
ATOM 869 C CA . CYS A 1 108 ? -3.215 6.829 3.202 1.00 91.25 108 CYS A CA 1
ATOM 870 C C . CYS A 1 108 ? -1.887 6.213 2.788 1.00 91.25 108 CYS A C 1
ATOM 872 O O . CYS A 1 108 ? -1.365 5.339 3.492 1.00 91.25 108 CYS A O 1
ATOM 874 N N . GLN A 1 109 ? -1.345 6.636 1.649 1.00 90.81 109 GLN A N 1
ATOM 875 C CA . GLN A 1 109 ? -0.073 6.105 1.197 1.00 90.81 109 GLN A CA 1
ATOM 876 C C . GLN A 1 109 ? 1.016 6.425 2.225 1.00 90.81 109 GLN A C 1
ATOM 878 O O . GLN A 1 109 ? 1.120 7.544 2.734 1.00 90.81 109 GLN A O 1
ATOM 883 N N . ILE A 1 110 ? 1.878 5.449 2.498 1.00 87.38 110 ILE A N 1
ATOM 884 C CA . ILE A 1 110 ? 3.168 5.683 3.143 1.00 87.38 110 ILE A CA 1
ATOM 885 C C . ILE A 1 110 ? 4.104 6.271 2.079 1.00 87.38 110 ILE A C 1
ATOM 887 O O . ILE A 1 110 ? 5.151 5.708 1.770 1.00 87.38 110 ILE A O 1
ATOM 891 N N . CYS A 1 111 ? 3.719 7.390 1.462 1.00 65.31 111 CYS A N 1
ATOM 892 C CA . CYS A 1 111 ? 4.696 8.204 0.766 1.00 65.31 111 CYS A CA 1
ATOM 893 C C . CYS A 1 111 ? 5.684 8.672 1.825 1.00 65.31 111 CYS A C 1
ATOM 895 O O . CYS A 1 111 ? 5.291 8.997 2.948 1.00 65.31 111 CYS A O 1
ATOM 897 N N . CYS A 1 112 ? 6.966 8.616 1.492 1.00 48.66 112 CYS A N 1
ATOM 898 C CA . CYS A 1 112 ? 8.078 8.985 2.344 1.00 48.66 112 CYS A CA 1
ATOM 899 C C . CYS A 1 112 ? 7.858 10.388 2.932 1.00 48.66 112 CYS A C 1
ATOM 901 O O . CYS A 1 112 ? 8.368 11.376 2.409 1.00 48.66 112 CYS A O 1
ATOM 903 N N . GLN A 1 113 ? 7.124 10.497 4.043 1.00 47.28 113 GLN A N 1
ATOM 904 C CA . GLN A 1 1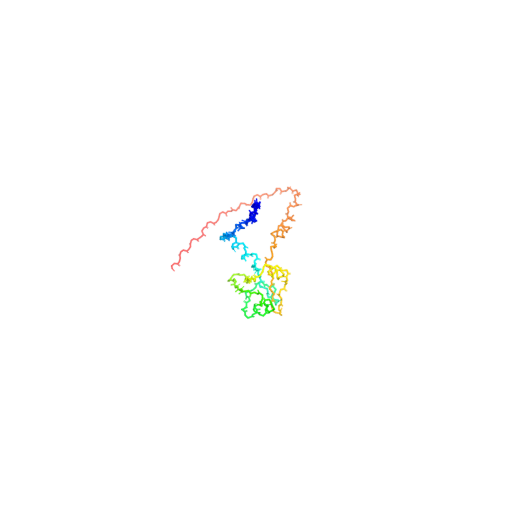13 ? 7.309 11.577 4.985 1.00 47.28 113 GLN A CA 1
ATOM 905 C C . GLN A 1 113 ? 8.697 11.318 5.528 1.00 47.28 113 GLN A C 1
ATOM 907 O O . GLN A 1 113 ? 8.892 10.575 6.489 1.00 47.28 113 GLN A O 1
ATOM 912 N N . SER A 1 114 ? 9.662 11.863 4.797 1.00 49.28 114 SER A N 1
ATOM 913 C CA . SER A 1 114 ? 10.997 12.100 5.267 1.00 49.28 114 SER A CA 1
ATOM 914 C C . SER A 1 114 ? 10.897 12.490 6.736 1.00 49.28 114 SER A C 1
ATOM 916 O O . SER A 1 114 ? 10.079 13.323 7.143 1.00 49.28 114 SER A O 1
ATOM 918 N N . GLU A 1 115 ? 11.733 11.863 7.550 1.00 49.94 115 GLU A N 1
ATOM 919 C CA . GLU A 1 115 ? 11.878 12.113 8.984 1.00 49.94 115 GLU A CA 1
ATOM 920 C C . GLU A 1 115 ? 12.128 13.605 9.326 1.00 49.94 115 GLU A C 1
ATOM 922 O O . GLU A 1 115 ? 12.167 13.994 10.490 1.00 49.94 115 GLU A O 1
ATOM 927 N N . SER A 1 116 ? 12.217 14.477 8.318 1.00 48.31 116 SER A N 1
ATOM 928 C CA . SER A 1 116 ? 12.356 15.929 8.354 1.00 48.31 116 SER A CA 1
ATOM 929 C C . SER A 1 116 ? 11.296 16.686 9.165 1.00 48.31 116 SER A C 1
ATOM 931 O O . SER A 1 116 ? 11.552 17.826 9.541 1.00 48.31 116 SER A O 1
ATOM 933 N N . ARG A 1 117 ? 10.110 16.121 9.447 1.00 49.72 117 ARG A N 1
ATOM 934 C CA . ARG A 1 117 ? 9.086 16.826 10.254 1.00 49.72 117 ARG A CA 1
ATOM 935 C C . ARG A 1 117 ? 9.086 16.487 11.746 1.00 49.72 117 ARG A C 1
ATOM 937 O O . ARG A 1 117 ? 8.501 17.250 12.510 1.00 49.72 117 ARG A O 1
ATOM 944 N N . GLN A 1 118 ? 9.766 15.426 12.194 1.00 47.59 118 GLN A N 1
ATOM 945 C CA . GLN A 1 118 ? 9.877 15.143 13.637 1.00 47.59 118 GLN A CA 1
ATOM 946 C C . GLN A 1 118 ? 11.092 15.810 14.304 1.00 47.59 118 GLN A C 1
ATOM 948 O O . GLN A 1 118 ? 11.076 16.021 15.516 1.00 47.59 118 GLN A O 1
ATOM 953 N N . SER A 1 119 ? 12.105 16.234 13.544 1.00 48.09 119 SER A N 1
ATOM 954 C CA . SER A 1 119 ? 13.273 16.953 14.076 1.00 48.09 119 SER A CA 1
ATOM 955 C C . SER A 1 119 ? 13.029 18.451 14.320 1.00 48.09 119 SER A C 1
ATOM 957 O O . SER A 1 119 ? 13.618 19.013 15.240 1.00 48.09 119 SER A O 1
ATOM 959 N N . ALA A 1 120 ? 12.085 19.095 13.622 1.00 50.22 120 ALA A N 1
ATOM 960 C CA . ALA A 1 120 ? 11.789 20.523 13.824 1.00 50.22 120 ALA A CA 1
ATOM 961 C C . ALA A 1 120 ? 11.039 20.845 15.139 1.00 50.22 120 ALA A C 1
ATOM 963 O O . ALA A 1 120 ? 11.012 21.997 15.572 1.00 50.22 120 ALA A O 1
ATOM 964 N N . ALA A 1 121 ? 10.442 19.849 15.806 1.00 51.25 121 ALA A N 1
ATOM 965 C CA . ALA A 1 121 ? 9.764 20.038 17.095 1.00 51.25 121 ALA A CA 1
ATOM 966 C C . ALA A 1 121 ? 10.691 19.856 18.315 1.00 51.25 121 ALA A C 1
ATOM 968 O O . ALA A 1 121 ? 10.292 20.175 19.437 1.00 51.25 121 ALA A O 1
ATOM 969 N N . ARG A 1 122 ? 11.927 19.366 18.124 1.00 51.91 122 ARG A N 1
ATOM 970 C CA . ARG A 1 122 ? 12.921 19.241 19.208 1.00 51.91 122 ARG A CA 1
ATOM 971 C C . ARG A 1 122 ? 13.888 20.423 19.310 1.00 51.91 122 ARG A C 1
ATOM 973 O O . ARG A 1 122 ? 14.532 20.552 20.344 1.00 51.91 122 ARG A O 1
ATOM 980 N N . ASP A 1 123 ? 13.903 21.334 18.337 1.00 51.06 123 ASP A N 1
ATOM 981 C CA . ASP A 1 123 ? 14.869 22.445 18.294 1.00 51.06 123 ASP A CA 1
ATOM 982 C C . ASP A 1 123 ? 14.354 23.789 18.859 1.00 51.06 123 ASP A C 1
ATOM 984 O O . ASP A 1 123 ? 14.941 24.845 18.659 1.00 51.06 123 ASP A O 1
ATOM 988 N N . ARG A 1 124 ? 13.237 23.790 19.606 1.00 53.97 124 ARG A N 1
ATOM 989 C CA . ARG A 1 124 ? 12.774 24.987 20.351 1.00 53.97 124 ARG A CA 1
ATOM 990 C C . ARG A 1 124 ? 12.927 24.894 21.868 1.00 53.97 124 ARG A C 1
ATOM 992 O O . ARG A 1 124 ? 12.373 25.721 22.585 1.00 53.97 124 ARG A O 1
ATOM 999 N N . ARG A 1 125 ? 13.666 23.906 22.382 1.00 55.19 125 ARG A N 1
ATOM 1000 C CA . ARG A 1 125 ? 13.955 23.786 23.826 1.00 55.19 125 ARG A CA 1
ATOM 1001 C C . ARG A 1 125 ? 15.434 23.975 24.194 1.00 55.19 125 ARG A C 1
ATOM 1003 O O . ARG A 1 125 ? 15.791 23.722 25.336 1.00 55.19 125 ARG A O 1
ATOM 1010 N N . GLY A 1 126 ? 16.268 24.435 23.253 1.00 56.16 126 GLY A N 1
ATOM 1011 C CA . GLY A 1 126 ? 17.725 24.556 23.425 1.00 56.16 126 GLY A CA 1
ATOM 1012 C C . GLY A 1 126 ? 18.319 25.972 23.427 1.00 56.16 126 GLY A C 1
ATOM 1013 O O . GLY A 1 126 ? 19.523 26.097 23.598 1.00 56.16 126 GLY A O 1
ATOM 1014 N N . MET A 1 127 ? 17.528 27.041 23.265 1.00 53.84 127 MET A N 1
ATOM 1015 C CA . MET A 1 127 ? 18.034 28.432 23.198 1.00 53.84 127 MET A CA 1
ATOM 1016 C C . MET A 1 127 ? 17.560 29.300 24.378 1.00 53.84 127 MET A C 1
ATOM 1018 O O . MET A 1 127 ? 17.289 30.485 24.229 1.00 53.84 127 MET A O 1
ATOM 1022 N N . ALA A 1 128 ? 17.469 28.714 25.572 1.00 57.34 128 ALA A N 1
ATOM 1023 C CA . ALA A 1 128 ? 17.470 29.465 26.829 1.00 57.34 128 ALA A CA 1
ATOM 1024 C C . ALA A 1 128 ? 18.806 29.230 27.554 1.00 57.34 128 ALA A C 1
ATOM 1026 O O . ALA A 1 128 ? 18.857 28.812 28.706 1.00 57.34 128 ALA A O 1
ATOM 1027 N N . GLY A 1 129 ? 19.908 29.459 26.834 1.00 53.78 129 GLY A N 1
ATOM 1028 C CA . GLY A 1 129 ? 21.229 29.647 27.421 1.00 53.78 129 GLY A CA 1
ATOM 1029 C C . GLY A 1 129 ? 21.308 31.054 28.000 1.00 53.78 129 GLY A C 1
ATOM 1030 O O . GLY A 1 129 ? 21.749 31.980 27.330 1.00 53.78 129 GLY A O 1
ATOM 1031 N N . GLY A 1 130 ? 20.826 31.214 29.229 1.00 53.66 130 GLY A N 1
ATOM 1032 C CA . GLY A 1 130 ? 20.838 32.478 29.948 1.00 53.66 130 GLY A CA 1
ATOM 1033 C C . GLY A 1 130 ? 20.898 32.254 31.450 1.00 53.66 130 GLY A C 1
ATOM 1034 O O . GLY A 1 130 ? 19.871 32.182 32.110 1.00 53.66 130 GLY A O 1
ATOM 1035 N N . SER A 1 131 ? 22.126 32.238 31.963 1.00 50.47 131 SER A N 1
ATOM 1036 C CA . SER A 1 131 ? 22.484 32.506 33.358 1.00 50.47 131 SER A CA 1
ATOM 1037 C C . SER A 1 131 ? 22.433 31.340 34.352 1.00 50.47 131 SER A C 1
ATOM 1039 O O . SER A 1 131 ? 21.463 31.076 35.057 1.00 50.47 131 SER A O 1
ATOM 1041 N N . SER A 1 132 ? 23.597 30.701 34.438 1.00 56.91 132 SER A N 1
ATOM 1042 C CA . SER A 1 132 ? 24.246 30.150 35.623 1.00 56.91 132 SER A CA 1
ATOM 1043 C C . SER A 1 132 ? 23.681 30.644 36.961 1.00 56.91 132 SER A C 1
ATOM 1045 O O . SER A 1 132 ? 23.979 31.753 37.400 1.00 56.91 132 SER A O 1
ATOM 1047 N N . HIS A 1 133 ? 22.963 29.779 37.674 1.00 45.84 133 HIS A N 1
ATOM 1048 C CA . HIS A 1 133 ? 22.929 29.807 39.133 1.00 45.84 133 HIS A CA 1
ATOM 1049 C C . HIS A 1 133 ? 23.160 28.395 39.655 1.00 45.84 133 HIS A C 1
ATOM 1051 O O . HIS A 1 133 ? 22.298 27.521 39.601 1.00 45.84 133 HIS A O 1
ATOM 1057 N N . ALA A 1 134 ? 24.375 28.194 40.154 1.00 56.84 134 ALA A N 1
ATOM 1058 C CA . ALA A 1 134 ? 24.753 27.054 40.959 1.00 56.84 134 ALA A CA 1
ATOM 1059 C C . ALA A 1 134 ? 23.841 26.968 42.189 1.00 56.84 134 ALA A C 1
ATOM 1061 O O . ALA A 1 134 ? 23.817 27.900 42.992 1.00 56.84 134 ALA A O 1
ATOM 1062 N N . ARG A 1 135 ? 23.136 25.845 42.371 1.00 51.41 135 ARG A N 1
ATOM 1063 C CA . ARG A 1 135 ? 22.679 25.400 43.693 1.00 51.41 135 ARG A CA 1
ATOM 1064 C C . ARG A 1 135 ? 22.762 23.881 43.810 1.00 51.41 135 ARG A C 1
ATOM 1066 O O . ARG A 1 135 ? 21.999 23.157 43.190 1.00 51.41 135 ARG A O 1
ATOM 1073 N N . ASN A 1 136 ? 23.713 23.495 44.655 1.00 48.94 136 ASN A N 1
ATOM 1074 C CA . ASN A 1 136 ? 23.748 22.373 45.586 1.00 48.94 136 ASN A CA 1
ATOM 1075 C C . ASN A 1 136 ? 23.361 20.964 45.130 1.00 48.94 136 ASN A C 1
ATOM 1077 O O . ASN A 1 136 ? 22.225 20.663 44.778 1.00 48.94 136 ASN A O 1
ATOM 1081 N N . GLY A 1 137 ? 24.332 20.071 45.333 1.00 51.72 137 GLY A N 1
ATOM 1082 C CA . GLY A 1 137 ? 24.182 18.631 45.256 1.00 51.72 137 GLY A CA 1
ATOM 1083 C C . GLY A 1 137 ? 23.133 18.103 46.233 1.00 51.72 137 GLY A C 1
ATOM 1084 O O . GLY A 1 137 ? 23.243 18.254 47.449 1.00 51.72 137 GLY A O 1
ATOM 1085 N N . GLY A 1 138 ? 22.135 17.435 45.665 1.00 48.69 138 GLY A N 1
ATOM 1086 C CA . GLY A 1 138 ? 21.260 16.500 46.354 1.00 48.69 138 GLY A CA 1
ATOM 1087 C C . GLY A 1 138 ? 21.799 15.089 46.158 1.00 48.69 138 GLY A C 1
ATOM 1088 O O . GLY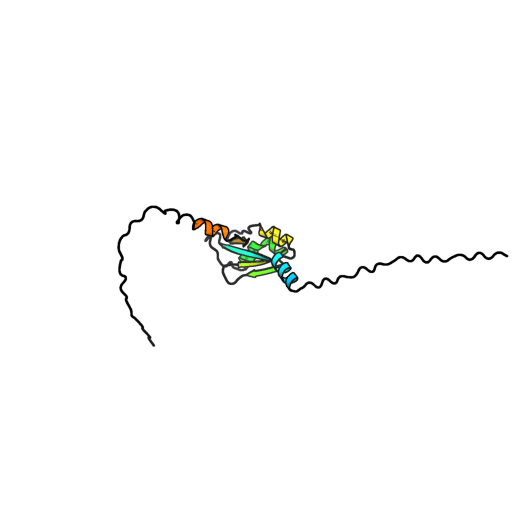 A 1 138 ? 21.661 14.502 45.092 1.00 48.69 138 GLY A O 1
ATOM 1089 N N . ARG A 1 139 ? 22.450 14.591 47.204 1.00 56.56 139 ARG A N 1
ATOM 1090 C CA . ARG A 1 139 ? 22.929 13.226 47.424 1.00 56.56 139 ARG A CA 1
ATOM 1091 C C . ARG A 1 139 ? 21.773 12.225 47.289 1.00 56.56 139 ARG A C 1
ATOM 1093 O O . ARG A 1 139 ? 20.966 12.112 48.208 1.00 56.56 139 ARG A O 1
ATOM 1100 N N . TRP A 1 140 ? 21.700 11.496 46.178 1.00 59.41 140 TRP A N 1
ATOM 1101 C CA . TRP A 1 140 ? 20.825 10.327 46.070 1.00 59.41 140 TRP A CA 1
ATOM 1102 C C . TRP A 1 140 ? 21.528 9.158 46.747 1.00 59.41 140 TRP A C 1
ATOM 1104 O O . TRP A 1 140 ? 22.553 8.677 46.275 1.00 59.41 140 TRP A O 1
ATOM 1114 N N . LYS A 1 141 ? 21.018 8.808 47.929 1.00 56.91 141 LYS A N 1
ATOM 1115 C CA . LYS A 1 141 ? 21.371 7.590 48.645 1.00 56.91 141 LYS A CA 1
ATOM 1116 C C . LYS A 1 141 ? 20.881 6.385 47.853 1.00 56.91 141 LYS A C 1
ATOM 1118 O O . LYS A 1 141 ? 19.743 6.365 47.388 1.00 56.91 141 LYS A O 1
ATOM 1123 N N . ASP A 1 142 ? 21.757 5.402 47.796 1.00 64.50 142 ASP A N 1
ATOM 1124 C CA . ASP A 1 142 ? 21.509 4.014 47.461 1.00 64.50 142 ASP A CA 1
ATOM 1125 C C . ASP A 1 142 ? 20.271 3.473 48.195 1.00 64.50 142 ASP A C 1
ATOM 1127 O O . ASP A 1 142 ? 20.055 3.723 49.387 1.00 64.50 142 ASP A O 1
ATOM 1131 N N . SER A 1 143 ? 19.446 2.715 47.484 1.00 63.00 143 SER A N 1
ATOM 1132 C CA . SER A 1 143 ? 18.608 1.690 48.099 1.00 63.00 143 SER A CA 1
ATOM 1133 C C . SER A 1 143 ? 18.620 0.479 47.189 1.00 63.00 143 SER A C 1
ATOM 1135 O O . SER A 1 143 ? 17.944 0.418 46.162 1.00 63.00 143 SER A O 1
ATOM 1137 N N . GLU A 1 144 ? 19.518 -0.415 47.585 1.00 63.94 144 GLU A N 1
ATOM 1138 C CA . GLU A 1 144 ? 19.534 -1.837 47.298 1.00 63.94 144 GLU A CA 1
ATOM 1139 C C . GLU A 1 144 ? 18.217 -2.514 47.721 1.00 63.94 144 GLU A C 1
ATOM 1141 O O . GLU A 1 144 ? 17.407 -1.953 48.460 1.00 63.94 144 GLU A O 1
ATOM 1146 N N . ASP A 1 145 ? 18.084 -3.756 47.254 1.00 61.72 145 ASP A N 1
ATOM 1147 C CA . ASP A 1 145 ? 17.133 -4.790 47.667 1.00 61.72 145 ASP A CA 1
ATOM 1148 C C . ASP A 1 145 ? 15.688 -4.687 47.156 1.00 61.72 145 ASP A C 1
ATOM 1150 O O . ASP A 1 145 ? 14.873 -3.883 47.593 1.00 61.72 145 ASP A O 1
ATOM 1154 N N . ASN A 1 146 ? 15.302 -5.643 46.304 1.00 64.44 146 ASN A N 1
ATOM 1155 C CA . ASN A 1 146 ? 14.811 -6.907 46.857 1.00 64.44 146 ASN A CA 1
ATOM 1156 C C . ASN A 1 146 ? 14.659 -7.971 45.753 1.00 64.44 146 ASN A C 1
ATOM 1158 O O . ASN A 1 146 ? 13.912 -7.792 44.789 1.00 64.44 146 ASN A O 1
ATOM 1162 N N . ARG A 1 147 ? 15.360 -9.098 45.912 1.00 64.25 147 ARG A N 1
ATOM 1163 C CA . ARG A 1 147 ? 15.078 -10.344 45.188 1.00 64.25 147 ARG A CA 1
ATOM 1164 C C . ARG A 1 147 ? 13.825 -10.957 45.801 1.00 64.25 147 ARG A C 1
ATOM 1166 O O . ARG A 1 147 ? 13.764 -11.113 47.014 1.00 64.25 147 ARG A O 1
ATOM 1173 N N . ASN A 1 148 ? 12.878 -11.387 44.980 1.00 65.31 148 ASN A N 1
ATOM 1174 C CA . ASN A 1 148 ? 11.928 -12.403 45.411 1.00 65.31 148 ASN A CA 1
ATOM 1175 C C . ASN A 1 148 ? 11.780 -13.439 44.300 1.00 65.31 148 ASN A C 1
ATOM 1177 O O . ASN A 1 148 ? 11.062 -13.227 43.324 1.00 65.31 148 ASN A O 1
ATOM 1181 N N . GLU A 1 149 ? 12.517 -14.537 44.448 1.00 70.62 149 GLU A N 1
ATOM 1182 C CA . GLU A 1 149 ? 12.219 -15.798 43.781 1.00 70.62 149 GLU A CA 1
ATOM 1183 C C . GLU A 1 149 ? 11.035 -16.432 44.515 1.00 70.62 149 GLU A C 1
ATOM 1185 O O . GLU A 1 149 ? 11.075 -16.621 45.730 1.00 70.62 149 GLU A O 1
ATOM 1190 N N . GLY A 1 150 ? 9.963 -16.729 43.787 1.00 70.06 150 GLY A N 1
ATOM 1191 C CA . GLY A 1 150 ? 8.756 -17.326 44.342 1.00 70.06 150 GLY A CA 1
ATOM 1192 C C . GLY A 1 150 ? 8.175 -18.357 43.390 1.00 70.06 150 GLY A C 1
ATOM 1193 O O . GLY A 1 150 ? 7.313 -17.996 42.601 1.00 70.06 150 GLY A O 1
ATOM 1194 N N . SER A 1 151 ? 8.719 -19.578 43.511 1.00 62.50 151 SER A N 1
ATOM 1195 C CA . SER A 1 151 ? 8.155 -20.932 43.295 1.00 62.50 151 SER A CA 1
ATOM 1196 C C . SER A 1 151 ? 7.221 -21.191 42.112 1.00 62.50 151 SER A C 1
ATOM 1198 O O . SER A 1 151 ? 6.083 -20.677 42.118 1.00 62.50 151 SER A O 1
#

pLDDT: mean 76.68, std 17.73, range [45.84, 96.44]